Protein AF-A0A134ACR3-F1 (afdb_monomer)

InterPro domains:
  IPR061225 LDCC motif small metal-binding domain [NF040898] (8-38)

pLDDT: mean 79.57, std 14.49, range [46.75, 96.19]

Foldseek 3Di:
DVVVVVVVVVVVVVVVVVVVVCCVVPNPDPDDPVSVPPPPPD

Radius of gyration: 16.02 Å; Cα contacts (8 Å, |Δi|>4): 5; chains: 1; bounding box: 38×16×36 Å

Sequence (42 aa):
MKFTETIKNKWKHFLNKLASENKKSFGDGPLDCCSLNQKENH

Solvent-accessible surface area (backbone atoms only — not comparable to full-atom values): 2670 Å² total; per-residue (Å²): 111,78,65,60,56,52,52,52,50,52,51,52,53,50,53,52,51,52,52,51,50,48,34,72,78,66,42,92,59,84,89,46,69,74,74,70,60,62,68,83,86,119

Structure (mmCIF, N/CA/C/O backbone):
data_AF-A0A134ACR3-F1
#
_entry.id   AF-A0A134ACR3-F1
#
loop_
_atom_site.group_PDB
_atom_site.id
_atom_site.type_symbol
_atom_site.label_atom_id
_atom_site.label_alt_id
_atom_site.label_comp_id
_atom_site.label_asym_id
_atom_site.label_entity_id
_atom_site.label_seq_id
_atom_site.pdbx_PDB_ins_code
_atom_site.Cartn_x
_atom_site.Cartn_y
_atom_site.Cartn_z
_atom_site.occupancy
_atom_site.B_iso_or_equiv
_atom_site.auth_seq_id
_atom_site.auth_comp_id
_atom_site.auth_asym_id
_atom_site.auth_atom_id
_atom_site.pdbx_PDB_model_num
ATOM 1 N N . MET A 1 1 ? -14.170 -3.314 19.585 1.00 57.16 1 MET A N 1
ATOM 2 C CA . MET A 1 1 ? -13.390 -2.538 20.578 1.00 57.16 1 MET A CA 1
ATOM 3 C C . MET A 1 1 ? -12.759 -1.366 19.840 1.00 57.16 1 MET A C 1
ATOM 5 O O . MET A 1 1 ? -11.947 -1.601 18.959 1.00 57.16 1 MET A O 1
ATOM 9 N N . LYS A 1 2 ? -13.139 -0.123 20.160 1.00 69.38 2 LYS A N 1
ATOM 10 C CA . LYS A 1 2 ? -12.820 1.094 19.375 1.00 69.38 2 LYS A CA 1
ATOM 11 C C . LYS A 1 2 ? -11.320 1.297 19.057 1.00 69.38 2 LYS A C 1
ATOM 13 O O . LYS A 1 2 ? -10.963 1.932 18.065 1.00 69.38 2 LYS A O 1
ATOM 18 N N . PHE A 1 3 ? -10.431 0.731 19.877 1.00 71.00 3 PHE A N 1
ATOM 19 C CA . PHE A 1 3 ? -8.978 0.784 19.687 1.00 71.00 3 PHE A CA 1
ATOM 20 C C . PHE A 1 3 ? -8.476 -0.016 18.476 1.00 71.00 3 PHE A C 1
ATOM 22 O O . PHE A 1 3 ? -7.639 0.484 17.725 1.00 71.00 3 PHE A O 1
ATOM 29 N N . THR A 1 4 ? -8.992 -1.226 18.240 1.00 82.75 4 THR A N 1
ATOM 30 C CA . THR A 1 4 ? -8.522 -2.074 17.129 1.00 82.75 4 THR A CA 1
ATOM 31 C C . THR A 1 4 ? -8.944 -1.514 15.771 1.00 82.75 4 THR A C 1
ATOM 33 O O . THR A 1 4 ? -8.178 -1.575 14.810 1.00 82.75 4 THR A O 1
ATOM 36 N N . GLU A 1 5 ? -10.113 -0.876 15.698 1.00 84.25 5 GLU A N 1
ATOM 37 C CA . GLU A 1 5 ? -10.590 -0.175 14.499 1.00 84.25 5 GLU A CA 1
ATOM 38 C C . GLU A 1 5 ? -9.736 1.054 14.171 1.00 84.25 5 GLU A C 1
ATOM 40 O O . GLU A 1 5 ? -9.392 1.286 13.012 1.00 84.25 5 GLU A O 1
ATOM 45 N N . THR A 1 6 ? -9.318 1.805 15.192 1.00 86.50 6 THR A N 1
ATOM 46 C CA . THR A 1 6 ? -8.450 2.978 15.011 1.00 86.50 6 THR A CA 1
ATOM 47 C C . THR A 1 6 ? -7.083 2.575 14.455 1.00 86.50 6 THR A C 1
ATOM 49 O O . THR A 1 6 ? -6.581 3.202 13.519 1.00 86.50 6 THR A O 1
ATOM 52 N N . ILE A 1 7 ? -6.493 1.500 14.985 1.00 89.12 7 ILE A N 1
ATOM 53 C CA . ILE A 1 7 ? -5.215 0.958 14.499 1.00 89.12 7 ILE A CA 1
ATOM 54 C C . ILE A 1 7 ? -5.361 0.467 13.055 1.00 89.12 7 ILE A C 1
ATOM 56 O O . ILE A 1 7 ? -4.530 0.805 12.212 1.00 89.12 7 ILE A O 1
ATOM 60 N N . LYS A 1 8 ? -6.445 -0.253 12.744 1.00 90.94 8 LYS A N 1
ATOM 61 C CA . LYS A 1 8 ? -6.736 -0.738 11.387 1.00 90.94 8 LYS A CA 1
ATOM 62 C C . LYS A 1 8 ? -6.859 0.411 10.382 1.00 90.94 8 LYS A C 1
ATOM 64 O O . LYS A 1 8 ? -6.308 0.325 9.287 1.00 90.94 8 LYS A O 1
ATOM 69 N N . ASN A 1 9 ? -7.523 1.501 10.761 1.00 92.44 9 ASN A N 1
ATOM 70 C CA . ASN A 1 9 ? -7.680 2.674 9.899 1.00 92.44 9 ASN A CA 1
ATOM 71 C C . ASN A 1 9 ? -6.353 3.406 9.666 1.00 92.44 9 ASN A C 1
ATOM 73 O O . ASN A 1 9 ? -6.053 3.765 8.527 1.00 92.44 9 ASN A O 1
ATOM 77 N N . LYS A 1 10 ? -5.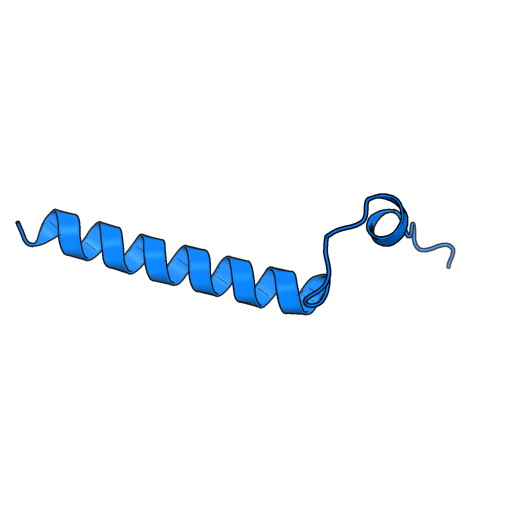524 3.569 10.707 1.00 93.06 10 LYS A N 1
ATOM 78 C CA . LYS A 1 10 ? -4.180 4.154 10.566 1.00 93.06 10 LYS A CA 1
ATOM 79 C C . LYS A 1 10 ? -3.284 3.311 9.660 1.00 93.06 10 LYS A C 1
ATOM 81 O O . LYS A 1 10 ? -2.643 3.859 8.769 1.00 93.06 10 LYS A O 1
ATOM 86 N N . TRP A 1 11 ? -3.298 1.990 9.833 1.00 95.88 11 TRP A N 1
ATOM 87 C CA . TRP A 1 11 ? -2.561 1.065 8.971 1.00 95.88 11 TRP A CA 1
ATOM 88 C C . TRP A 1 11 ? -3.029 1.120 7.520 1.00 95.88 11 TRP A C 1
ATOM 90 O O . TRP A 1 11 ? -2.204 1.215 6.615 1.00 95.88 11 TRP A O 1
ATOM 100 N N . LYS A 1 12 ? -4.344 1.133 7.282 1.00 95.81 12 LYS A N 1
ATOM 101 C CA . LYS A 1 12 ? -4.899 1.265 5.929 1.00 95.81 12 LYS A CA 1
ATOM 102 C C . LYS A 1 12 ? -4.469 2.577 5.268 1.00 95.81 12 LYS A C 1
ATOM 104 O O . LYS A 1 12 ? -4.086 2.575 4.103 1.00 95.81 12 LYS A O 1
ATOM 109 N N . HIS A 1 13 ? -4.501 3.686 6.007 1.00 96.19 13 HIS A N 1
ATOM 110 C CA . HIS A 1 13 ? -4.049 4.978 5.496 1.00 96.19 13 HIS A CA 1
ATOM 111 C C . HIS A 1 13 ? -2.549 4.974 5.170 1.00 96.19 13 HIS A C 1
ATOM 113 O O . HIS A 1 13 ? -2.153 5.443 4.105 1.00 96.19 13 HIS A O 1
ATOM 119 N N . PHE A 1 14 ? -1.728 4.394 6.048 1.00 95.81 14 PHE A N 1
ATOM 120 C CA . PHE A 1 14 ? -0.292 4.249 5.825 1.00 95.81 14 PHE A CA 1
ATOM 121 C C . PHE A 1 14 ? 0.017 3.430 4.565 1.00 95.81 14 PHE A C 1
ATOM 123 O O . PHE A 1 14 ? 0.769 3.894 3.712 1.00 95.81 14 PHE A O 1
ATOM 130 N N . LEU A 1 15 ? -0.611 2.261 4.405 1.00 95.69 15 LEU A N 1
ATOM 131 C CA . LEU A 1 15 ? -0.416 1.407 3.229 1.00 95.69 15 LEU A CA 1
ATOM 132 C C . LEU A 1 15 ? -0.873 2.092 1.935 1.00 95.69 15 LEU A C 1
ATOM 134 O O . LEU A 1 15 ? -0.182 1.999 0.926 1.00 95.69 15 LEU A O 1
ATOM 138 N N . ASN A 1 16 ? -1.988 2.829 1.966 1.00 95.31 16 ASN A N 1
ATOM 139 C CA . ASN A 1 16 ? -2.443 3.604 0.810 1.00 95.31 16 ASN A CA 1
ATOM 140 C C . ASN A 1 16 ? -1.447 4.703 0.428 1.00 95.31 16 ASN A C 1
ATOM 142 O O . ASN A 1 16 ? -1.173 4.896 -0.756 1.00 95.31 16 ASN A O 1
ATOM 146 N N . LYS A 1 17 ? -0.890 5.412 1.417 1.00 95.94 17 LYS A N 1
ATOM 147 C CA . LYS A 1 17 ? 0.129 6.437 1.172 1.00 95.94 17 LYS A CA 1
ATOM 148 C C . LYS A 1 17 ? 1.392 5.817 0.577 1.00 95.94 17 LYS A C 1
ATOM 150 O O . LYS A 1 17 ? 1.890 6.312 -0.425 1.00 95.94 17 LYS A O 1
ATOM 155 N N . LEU A 1 18 ? 1.859 4.705 1.143 1.00 92.94 18 LEU A N 1
ATOM 156 C CA . LEU A 1 18 ? 3.033 3.982 0.655 1.00 92.94 18 LEU A CA 1
ATOM 157 C C . LEU A 1 18 ? 2.831 3.479 -0.782 1.00 92.94 18 LEU A C 1
ATOM 159 O O . LEU A 1 18 ? 3.708 3.658 -1.620 1.00 92.94 18 LEU A O 1
ATOM 163 N N . ALA A 1 19 ? 1.660 2.921 -1.096 1.00 89.75 19 ALA A N 1
ATOM 164 C CA . ALA A 1 19 ? 1.327 2.498 -2.453 1.00 89.75 19 ALA A CA 1
ATOM 165 C C . ALA A 1 19 ? 1.291 3.679 -3.439 1.00 89.75 19 ALA A C 1
ATOM 167 O O . ALA A 1 19 ? 1.798 3.558 -4.550 1.00 89.75 19 ALA A O 1
ATOM 168 N N . SER A 1 20 ? 0.726 4.823 -3.036 1.00 91.81 20 SER A N 1
ATOM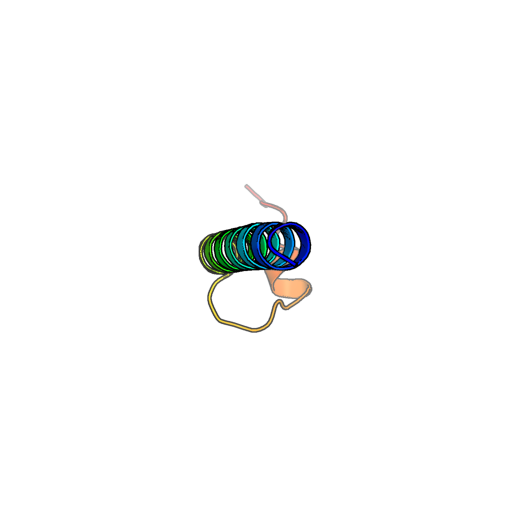 169 C CA . SER A 1 20 ? 0.684 6.034 -3.866 1.00 91.81 20 SER A CA 1
ATOM 170 C C . SER A 1 20 ? 2.081 6.580 -4.163 1.00 91.81 20 SER A C 1
ATOM 172 O O . SER A 1 20 ? 2.366 6.942 -5.302 1.00 91.81 20 SER A O 1
ATOM 174 N N . GLU A 1 21 ? 2.954 6.629 -3.157 1.00 91.12 21 GLU A N 1
ATOM 175 C CA . GLU A 1 21 ? 4.336 7.084 -3.336 1.00 91.12 21 GLU A CA 1
ATOM 176 C C . GLU A 1 21 ? 5.130 6.101 -4.206 1.00 91.12 21 GLU A C 1
ATOM 178 O O . GLU A 1 21 ? 5.809 6.530 -5.133 1.00 91.12 21 GLU A O 1
ATOM 183 N N . ASN A 1 22 ? 4.965 4.787 -4.010 1.00 86.62 22 ASN A N 1
ATOM 184 C CA . ASN A 1 22 ? 5.603 3.784 -4.868 1.00 86.62 22 ASN A CA 1
ATOM 185 C C . ASN A 1 22 ? 5.170 3.919 -6.333 1.00 86.62 22 ASN A C 1
ATOM 187 O O . ASN A 1 22 ? 6.022 3.883 -7.217 1.00 86.62 22 ASN A O 1
ATOM 191 N N . LYS A 1 23 ? 3.876 4.135 -6.603 1.00 87.62 23 LYS A N 1
ATOM 192 C CA . LYS A 1 23 ? 3.395 4.390 -7.971 1.00 87.62 23 LYS A CA 1
ATOM 193 C C . LYS A 1 23 ? 3.999 5.654 -8.570 1.00 87.62 23 LYS A C 1
ATOM 195 O O . LYS A 1 23 ? 4.330 5.677 -9.748 1.00 87.62 23 LYS A O 1
ATOM 200 N N . LYS A 1 24 ? 4.163 6.708 -7.768 1.00 87.56 24 LYS A N 1
ATOM 201 C CA . LYS A 1 24 ? 4.776 7.961 -8.221 1.00 87.56 24 LYS A CA 1
ATOM 202 C C . LYS A 1 24 ? 6.262 7.793 -8.544 1.00 87.56 24 LYS A C 1
ATOM 204 O O . LYS A 1 24 ? 6.728 8.363 -9.524 1.00 87.56 24 LYS A O 1
ATOM 209 N N . SER A 1 25 ? 6.994 7.038 -7.729 1.00 85.94 25 SER A N 1
ATOM 210 C CA . SER A 1 25 ? 8.435 6.832 -7.901 1.00 85.94 25 SER A CA 1
ATOM 211 C C . SER A 1 25 ? 8.778 5.793 -8.965 1.00 85.94 25 SER A C 1
ATOM 213 O O . SER A 1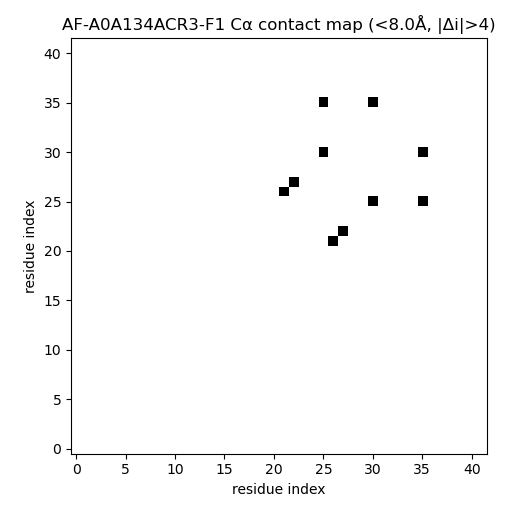 25 ? 9.808 5.925 -9.617 1.00 85.94 25 SER A O 1
ATOM 215 N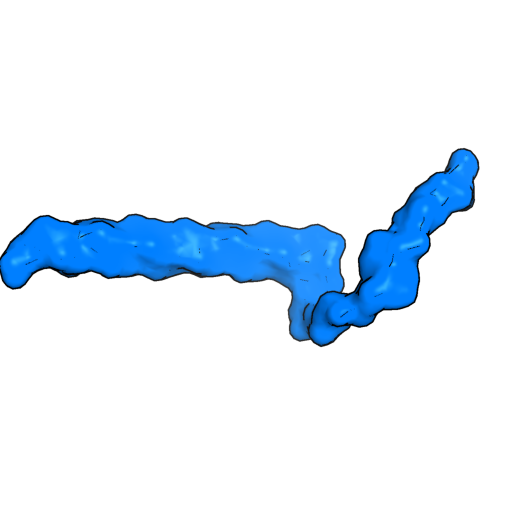 N . PHE A 1 26 ? 7.939 4.770 -9.143 1.00 84.12 26 PHE A N 1
ATOM 216 C CA . PHE A 1 26 ? 8.291 3.585 -9.932 1.00 84.12 26 PHE A CA 1
ATOM 217 C C . PHE A 1 26 ? 7.246 3.184 -10.986 1.00 84.12 26 PHE A C 1
ATOM 219 O O . PHE A 1 26 ? 7.496 2.284 -11.783 1.00 84.12 26 PHE A O 1
ATOM 226 N N . GLY A 1 27 ? 6.090 3.851 -11.025 1.00 83.44 27 GLY A N 1
ATOM 227 C CA . GLY A 1 27 ? 4.974 3.523 -11.913 1.00 83.44 27 GLY A CA 1
ATOM 228 C C . GLY A 1 27 ? 4.058 2.410 -11.386 1.00 83.44 27 GLY A C 1
ATOM 229 O O . GLY A 1 27 ? 4.217 1.897 -10.281 1.00 83.44 27 GLY A O 1
ATOM 230 N N . ASP A 1 28 ? 3.064 2.041 -12.195 1.00 82.12 28 ASP A N 1
ATOM 231 C CA . ASP A 1 28 ? 2.091 0.971 -11.902 1.00 82.12 28 ASP A CA 1
ATOM 232 C C . ASP A 1 28 ? 2.565 -0.430 -12.347 1.00 82.12 28 ASP A C 1
ATOM 234 O O . ASP A 1 28 ? 1.845 -1.417 -12.192 1.00 82.12 28 ASP A O 1
ATOM 238 N N . GLY A 1 29 ? 3.764 -0.521 -12.926 1.00 78.50 29 GLY A N 1
ATOM 239 C CA . GLY A 1 29 ? 4.354 -1.771 -13.398 1.00 78.50 29 GLY A CA 1
ATOM 240 C C . GLY A 1 29 ? 5.026 -2.581 -12.283 1.00 78.50 29 GLY A C 1
ATOM 241 O O . GLY A 1 29 ? 5.314 -2.050 -11.207 1.00 78.50 29 GLY A O 1
ATOM 242 N N . PRO A 1 30 ? 5.305 -3.875 -12.520 1.00 78.00 30 PRO A N 1
ATOM 243 C CA . PRO A 1 30 ? 6.146 -4.650 -11.621 1.00 78.00 30 PRO A CA 1
ATOM 244 C C . PRO A 1 30 ? 7.510 -3.971 -11.472 1.00 78.00 30 PRO A C 1
ATOM 246 O O . PRO A 1 30 ? 8.109 -3.523 -12.450 1.00 78.00 30 PRO A O 1
ATOM 249 N N . LEU A 1 31 ? 7.997 -3.921 -10.234 1.00 71.62 31 LEU A N 1
ATOM 250 C CA . LEU A 1 31 ? 9.341 -3.454 -9.935 1.00 71.62 31 LEU A CA 1
ATOM 251 C C . LEU A 1 31 ? 10.343 -4.442 -10.524 1.00 71.62 31 LEU A C 1
ATOM 253 O O . LEU A 1 31 ? 10.565 -5.520 -9.974 1.00 71.62 31 LEU A O 1
ATOM 257 N N . ASP A 1 32 ? 10.932 -4.072 -11.651 1.00 72.50 32 ASP A N 1
ATOM 258 C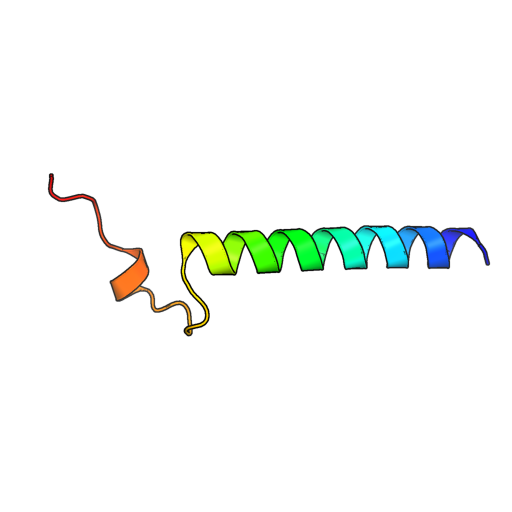 CA . ASP A 1 32 ? 12.027 -4.817 -12.241 1.00 72.50 32 ASP A CA 1
ATOM 259 C C . ASP A 1 32 ? 13.360 -4.288 -11.697 1.00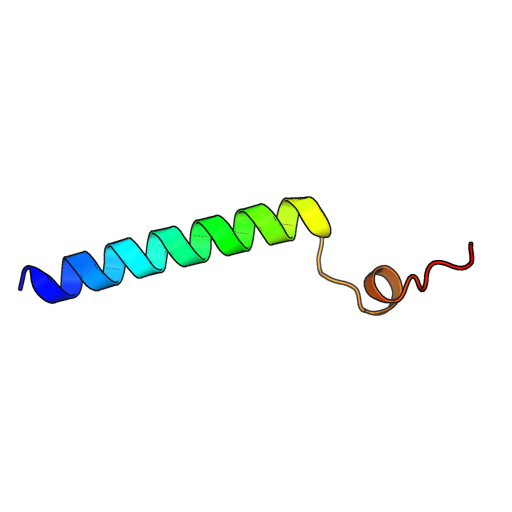 72.50 32 ASP A C 1
ATOM 261 O O . ASP A 1 32 ? 13.635 -3.084 -11.703 1.00 72.50 32 ASP A O 1
ATOM 265 N N . CYS A 1 33 ? 14.189 -5.201 -11.190 1.00 70.75 33 CYS A N 1
ATOM 266 C CA . CYS A 1 33 ? 15.460 -4.861 -10.558 1.00 70.75 33 CYS A CA 1
ATOM 267 C C . CYS A 1 33 ? 16.402 -4.154 -11.541 1.00 70.75 33 CYS A C 1
ATOM 269 O O . CYS A 1 33 ? 17.082 -3.216 -11.142 1.00 70.75 33 CYS A O 1
ATOM 271 N N . CYS A 1 34 ? 16.409 -4.529 -12.825 1.00 68.00 34 CYS A N 1
ATOM 272 C CA . CYS A 1 34 ? 17.240 -3.858 -13.827 1.00 68.00 34 CYS A CA 1
ATOM 273 C C . CYS A 1 34 ? 16.766 -2.420 -14.080 1.00 68.00 34 CYS A C 1
ATOM 275 O O . CYS A 1 34 ? 17.592 -1.519 -14.213 1.00 68.00 34 CYS A O 1
ATOM 277 N N . SER A 1 35 ? 15.451 -2.196 -14.068 1.00 65.00 35 SER A N 1
ATOM 278 C CA . SER A 1 35 ? 14.833 -0.876 -14.259 1.00 65.00 35 SER A CA 1
ATOM 279 C C . SER A 1 35 ? 15.048 0.070 -13.070 1.00 65.00 35 SER A C 1
ATOM 281 O O . SER A 1 35 ? 15.180 1.280 -13.257 1.00 65.00 35 SER A O 1
ATOM 283 N N . LEU A 1 36 ? 15.120 -0.487 -11.856 1.00 64.81 36 LEU A N 1
ATOM 284 C CA . LEU A 1 36 ? 15.415 0.228 -10.610 1.00 64.81 36 LEU A CA 1
ATOM 285 C C . LEU A 1 36 ? 16.907 0.513 -10.401 1.00 64.81 36 LEU A C 1
ATOM 287 O O . LEU A 1 36 ? 17.255 1.425 -9.656 1.00 64.81 36 LEU A O 1
ATOM 291 N N . ASN A 1 37 ? 17.786 -0.248 -11.058 1.00 56.81 37 ASN A N 1
ATOM 292 C CA . ASN A 1 37 ? 19.240 -0.088 -10.990 1.00 56.81 37 ASN A CA 1
ATOM 293 C C . ASN A 1 37 ? 19.782 0.877 -12.052 1.00 56.81 37 ASN A C 1
ATOM 295 O O . ASN A 1 37 ? 20.949 0.779 -12.446 1.00 56.81 37 ASN A O 1
ATOM 299 N N . GLN A 1 38 ? 18.961 1.822 -12.514 1.00 56.53 38 GLN A N 1
ATOM 300 C CA . GLN A 1 38 ? 19.461 2.987 -13.229 1.00 56.53 38 GLN A CA 1
ATOM 301 C C . GLN A 1 38 ? 20.241 3.838 -12.225 1.00 56.53 38 GLN A C 1
ATOM 303 O O . GLN A 1 38 ? 19.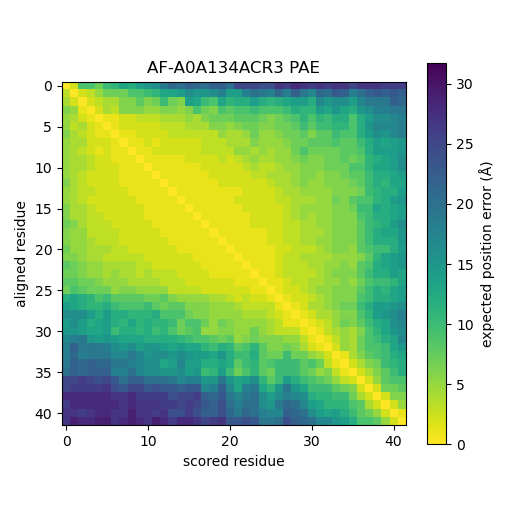742 4.822 -11.689 1.00 56.53 38 GLN A O 1
ATOM 308 N N . LYS A 1 39 ? 21.488 3.439 -11.946 1.00 54.50 39 LYS A N 1
ATOM 309 C CA . LYS A 1 39 ? 22.517 4.404 -11.579 1.00 54.50 39 LYS A CA 1
ATOM 310 C C . LYS A 1 39 ? 22.399 5.512 -12.615 1.00 54.50 39 LYS A C 1
ATOM 312 O O . LYS A 1 39 ? 22.564 5.228 -13.802 1.00 54.50 39 LYS A O 1
ATOM 317 N N . GLU A 1 40 ? 22.064 6.718 -12.171 1.00 55.66 40 GLU A N 1
ATOM 318 C CA . GLU A 1 40 ? 22.333 7.940 -12.916 1.00 55.66 40 GLU A CA 1
ATOM 319 C C . GLU A 1 40 ? 23.784 7.856 -13.404 1.00 55.66 40 GLU A C 1
ATOM 321 O O . GLU A 1 40 ? 24.724 8.118 -12.661 1.00 55.66 40 GLU A O 1
ATOM 326 N N . ASN A 1 41 ? 23.979 7.398 -14.639 1.00 52.38 41 ASN A N 1
ATOM 327 C CA . ASN A 1 41 ? 25.152 7.759 -15.408 1.00 52.38 41 ASN A CA 1
ATOM 328 C C . ASN A 1 41 ? 24.795 9.119 -15.999 1.00 52.38 41 ASN A C 1
ATOM 330 O O . ASN A 1 41 ? 24.310 9.195 -17.128 1.00 52.38 41 ASN A O 1
ATOM 334 N N . HIS A 1 42 ? 24.934 10.157 -15.179 1.00 46.75 42 HIS A N 1
ATOM 335 C CA . HIS A 1 42 ? 25.003 11.535 -15.635 1.00 46.75 42 HIS A CA 1
ATOM 336 C C . HIS A 1 42 ? 26.432 12.033 -15.434 1.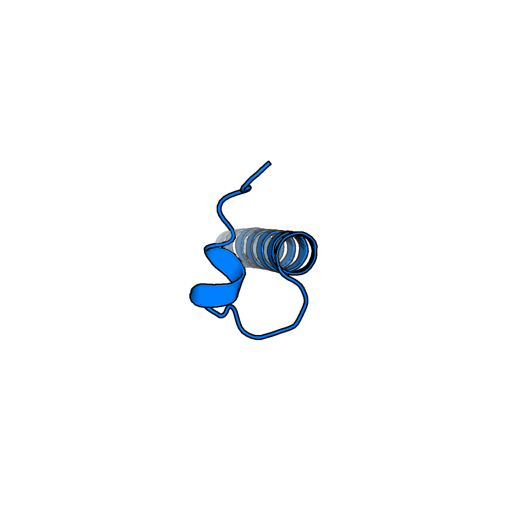00 46.75 42 HIS A C 1
ATOM 338 O O . HIS A 1 42 ? 26.974 11.821 -14.325 1.00 46.75 42 HIS A O 1
#

Mean predi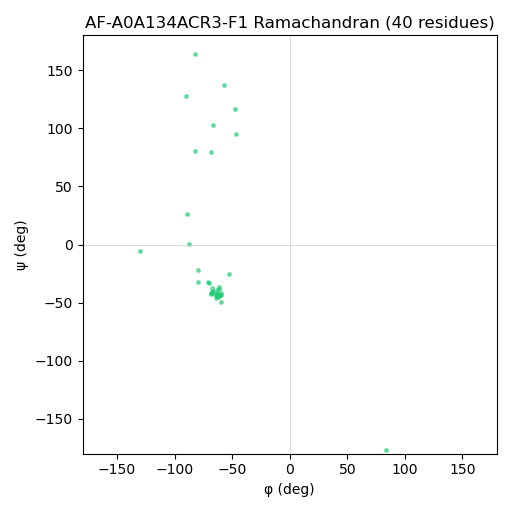cted aligned error: 8.61 Å

Secondary structure (DSSP, 8-state):
-HHHHHHHHHHHHHHHHHHHHHHHHH-SS---HHHHT-----

Organism: NCBI:txid755172